Protein AF-A0A4Y6GTH0-F1 (afdb_monomer)

Nearest PDB structures (foldseek):
  7vp2-assembly1_B  TM=9.281E-01  e=5.957E-05  Arabidopsis thaliana
  5zkt-assembly1_A  TM=9.622E-01  e=1.133E-04  Oryza sativa Japonica Group
  7vp2-assembly1_A  TM=9.250E-01  e=9.144E-05  Arabidopsis thaliana
  7vp4-assembly3_J  TM=9.289E-01  e=1.868E-04  Arabidopsis thaliana
  7vp5-assembly1_B  TM=9.330E-01  e=2.486E-04  Arabidopsis thaliana

InterPro domains:
  IPR005333 Transcription factor, TCP [PTHR31072] (3-87)
  IPR017887 Transcription factor TCP subgroup [PF03634] (1-124)
  IPR017887 Transcription factor TCP subgroup [PS51369] (1-52)

Sequence (125 aa):
IFTAQGLRDRRVRLSINVARQFFDLQDLLGFDKASKTLEWLLTKSRRAIKQLGTRNKHLTCSTSTGRSKSLTSSSGCDDDDADSDTNEVENVASREKEVMLMMKKKMKESESESANVYGTKDSRA

Radius of gyration: 29.12 Å; Cα contacts (8 Å, |Δi|>4): 17; chains: 1; bounding box: 100×56×44 Å

Organism: Prunus persica (NCBI:txid3760)

Secondary structure (DSSP, 8-state):
-EETTEE--S-----HHHHHHHHHHHHHHT-SSHHHHHHHHHHHTHHHHHHHHHHHHHTT-------------------------------SHHHHHHHHHHHHHHHHHHHHHGGGSSS------

pLDDT: mean 72.59, std 21.57, range [36.69, 98.06]

Structure (mmCIF, N/CA/C/O backbone):
data_AF-A0A4Y6GTH0-F1
#
_entry.id   AF-A0A4Y6GTH0-F1
#
loop_
_atom_site.group_PDB
_atom_site.id
_atom_site.type_symbol
_atom_site.label_atom_id
_atom_site.label_alt_id
_atom_site.label_comp_id
_atom_site.label_asym_id
_atom_site.label_entity_id
_atom_site.label_seq_id
_atom_site.pdbx_PDB_ins_code
_atom_site.Cartn_x
_atom_site.Cartn_y
_atom_site.Cartn_z
_atom_site.occupancy
_atom_site.B_iso_or_equiv
_atom_site.auth_seq_id
_atom_site.auth_comp_id
_atom_site.auth_asym_id
_atom_site.auth_atom_id
_atom_site.pdbx_PDB_model_num
ATOM 1 N N . ILE A 1 1 ? 6.343 -9.935 12.512 1.00 95.56 1 ILE A N 1
ATOM 2 C CA . ILE A 1 1 ? 6.164 -8.864 13.519 1.00 95.56 1 ILE A CA 1
ATOM 3 C C . ILE A 1 1 ? 5.546 -9.468 14.762 1.00 95.56 1 ILE A C 1
ATOM 5 O O . ILE A 1 1 ? 4.671 -10.314 14.634 1.00 95.56 1 ILE A O 1
ATOM 9 N N . PHE A 1 2 ? 6.028 -9.091 15.942 1.00 96.31 2 PHE A N 1
ATOM 10 C CA . PHE A 1 2 ? 5.384 -9.469 17.196 1.00 96.31 2 PHE A CA 1
ATOM 11 C C . PHE A 1 2 ? 4.280 -8.450 17.486 1.00 96.31 2 PHE A C 1
ATOM 13 O O . PHE A 1 2 ? 4.517 -7.248 17.397 1.00 96.31 2 PHE A O 1
ATOM 20 N N . THR A 1 3 ? 3.067 -8.921 17.750 1.00 97.06 3 THR A N 1
ATOM 21 C CA . THR A 1 3 ? 1.904 -8.084 18.077 1.00 97.06 3 THR A CA 1
ATOM 22 C C . THR A 1 3 ? 1.308 -8.557 19.400 1.00 97.06 3 THR A C 1
ATOM 24 O O . THR A 1 3 ? 1.583 -9.678 19.822 1.00 97.06 3 THR A O 1
ATOM 27 N N . ALA A 1 4 ? 0.439 -7.759 20.029 1.00 96.44 4 ALA A N 1
ATOM 28 C CA . ALA A 1 4 ? -0.301 -8.191 21.224 1.00 96.44 4 ALA A CA 1
ATOM 29 C C . ALA A 1 4 ? -1.142 -9.467 20.990 1.00 96.44 4 ALA A C 1
ATOM 31 O O . ALA A 1 4 ? -1.514 -10.144 21.937 1.00 96.44 4 AL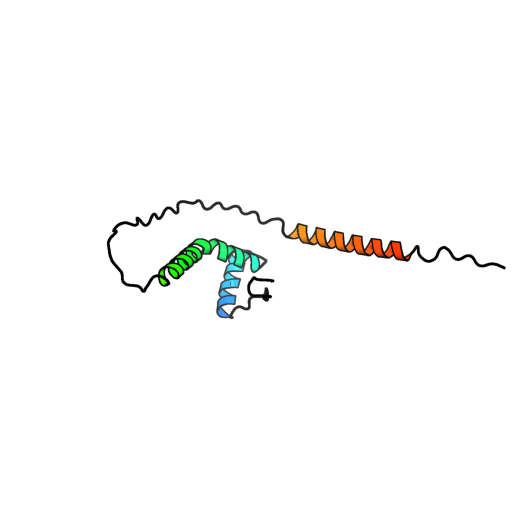A A O 1
ATOM 32 N N . GLN A 1 5 ? -1.413 -9.806 19.723 1.00 95.44 5 GLN A N 1
ATOM 33 C CA . GLN A 1 5 ? -2.128 -11.008 19.287 1.00 95.44 5 GLN A CA 1
ATOM 34 C C . GLN A 1 5 ? -1.174 -12.125 18.802 1.00 95.44 5 GLN A C 1
ATOM 36 O O . GLN A 1 5 ? -1.604 -13.044 18.110 1.00 95.44 5 GLN A O 1
ATOM 41 N N . GLY A 1 6 ? 0.128 -12.034 19.103 1.00 97.00 6 GLY A N 1
ATOM 42 C CA . GLY A 1 6 ? 1.155 -13.009 18.719 1.00 97.00 6 GLY A CA 1
ATOM 43 C C . GLY A 1 6 ? 1.987 -12.626 17.486 1.00 97.00 6 GLY A C 1
ATOM 44 O O . GLY A 1 6 ? 1.955 -11.488 17.001 1.00 97.00 6 GLY A O 1
ATOM 45 N N . LEU A 1 7 ? 2.778 -13.585 16.987 1.00 97.69 7 LEU A N 1
ATOM 46 C CA . LEU A 1 7 ? 3.633 -13.426 15.804 1.00 97.69 7 LEU A CA 1
ATOM 47 C C . LEU A 1 7 ? 2.796 -13.379 14.515 1.00 97.69 7 LEU A C 1
ATOM 49 O O . LEU A 1 7 ? 1.973 -14.252 14.258 1.00 97.69 7 LEU A O 1
ATOM 53 N N . ARG A 1 8 ? 3.037 -12.375 13.671 1.00 97.56 8 ARG A N 1
ATOM 54 C CA . ARG A 1 8 ? 2.405 -12.200 12.352 1.00 97.56 8 ARG A CA 1
ATOM 55 C C . ARG A 1 8 ? 3.453 -12.130 11.242 1.00 97.56 8 ARG A C 1
ATOM 57 O O . ARG A 1 8 ? 4.535 -11.575 11.452 1.00 97.56 8 ARG A O 1
ATOM 64 N N . ASP A 1 9 ? 3.126 -12.620 10.050 1.00 96.44 9 ASP A N 1
ATOM 65 C CA . ASP A 1 9 ? 3.927 -12.371 8.845 1.00 96.44 9 ASP A CA 1
ATOM 66 C C . ASP A 1 9 ? 3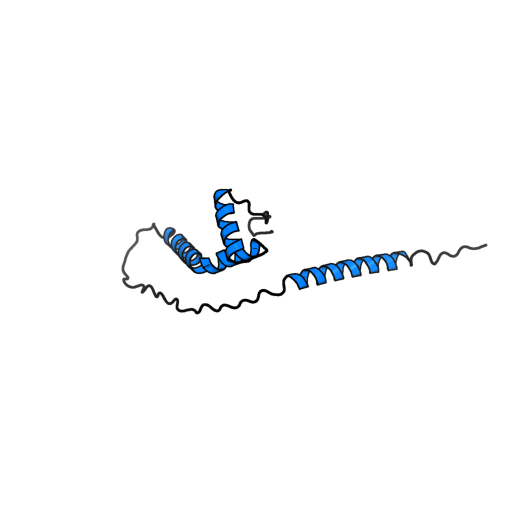.900 -10.870 8.496 1.00 96.44 9 ASP A C 1
ATOM 68 O O . ASP A 1 9 ? 2.928 -10.165 8.765 1.00 96.44 9 ASP A O 1
ATOM 72 N N . ARG A 1 10 ? 4.999 -10.366 7.938 1.00 96.06 10 ARG A N 1
ATOM 73 C CA . ARG A 1 10 ? 5.112 -8.989 7.437 1.00 96.06 10 ARG A CA 1
ATOM 74 C C . ARG A 1 10 ? 4.615 -8.835 6.003 1.00 96.06 10 ARG A C 1
ATOM 76 O O . ARG A 1 10 ? 4.406 -7.710 5.562 1.00 96.06 10 ARG A O 1
ATOM 83 N N . ARG A 1 11 ? 4.508 -9.926 5.250 1.00 95.12 11 ARG A N 1
ATOM 84 C CA . ARG A 1 11 ? 4.152 -9.902 3.833 1.00 95.12 11 ARG A CA 1
ATOM 85 C C . ARG A 1 11 ? 2.644 -9.808 3.676 1.00 95.12 11 ARG A C 1
ATOM 87 O O . ARG A 1 11 ? 1.894 -10.560 4.291 1.00 95.12 11 ARG A O 1
ATOM 94 N N . VAL A 1 12 ? 2.217 -8.919 2.793 1.00 95.56 12 VAL A N 1
ATOM 95 C CA . VAL A 1 12 ? 0.820 -8.804 2.383 1.00 95.56 12 VAL A CA 1
ATOM 96 C C . VAL A 1 12 ? 0.695 -9.400 0.987 1.00 95.56 12 VAL A C 1
ATOM 98 O O . VAL A 1 12 ? 1.441 -9.031 0.083 1.00 95.56 12 VAL A O 1
ATOM 101 N N . ARG A 1 13 ? -0.228 -10.350 0.812 1.00 97.06 13 ARG A N 1
ATOM 102 C CA . ARG A 1 13 ? -0.561 -10.933 -0.493 1.00 97.06 13 ARG A CA 1
ATOM 103 C C . ARG A 1 13 ? -1.814 -10.244 -1.014 1.00 97.06 13 ARG A C 1
ATOM 105 O O . ARG A 1 13 ? -2.870 -10.358 -0.399 1.00 97.06 13 ARG A O 1
ATOM 112 N N . LEU A 1 14 ? -1.683 -9.527 -2.122 1.00 97.00 14 LEU A N 1
ATOM 113 C CA . LEU A 1 14 ? -2.798 -8.837 -2.766 1.00 97.00 14 LEU A CA 1
ATOM 114 C C . LEU A 1 14 ? -3.473 -9.756 -3.789 1.00 97.00 14 LEU A C 1
ATOM 116 O O . LEU A 1 14 ? -2.827 -10.621 -4.384 1.00 97.00 14 LEU A O 1
ATOM 120 N N . SER A 1 15 ? -4.776 -9.564 -4.002 1.00 98.06 15 SER A N 1
ATOM 121 C CA . SER A 1 15 ? -5.461 -10.159 -5.151 1.00 98.06 15 SER A CA 1
ATOM 122 C C . SER A 1 15 ? -4.981 -9.492 -6.440 1.00 98.06 15 SER A C 1
ATOM 124 O O . SER A 1 15 ? -4.516 -8.354 -6.417 1.00 98.06 15 SER A O 1
ATOM 126 N N . ILE A 1 16 ? -5.120 -10.176 -7.576 1.00 97.56 16 ILE A N 1
ATOM 127 C CA . ILE A 1 16 ? -4.643 -9.665 -8.869 1.00 97.56 16 ILE A CA 1
ATOM 128 C C . ILE A 1 16 ? -5.224 -8.283 -9.216 1.00 97.56 16 ILE A C 1
ATOM 130 O O . ILE A 1 16 ? -4.498 -7.398 -9.662 1.00 97.56 16 ILE A O 1
ATOM 134 N N . ASN A 1 17 ? -6.512 -8.068 -8.938 1.00 97.81 17 ASN A N 1
ATOM 135 C CA . ASN A 1 17 ? -7.190 -6.804 -9.232 1.00 97.81 17 ASN A CA 1
ATOM 136 C C . ASN A 1 17 ? -6.655 -5.657 -8.366 1.00 97.81 17 ASN A C 1
ATOM 138 O O . ASN A 1 17 ? -6.414 -4.564 -8.870 1.00 97.81 17 ASN A O 1
ATOM 142 N N . VAL A 1 18 ? -6.437 -5.918 -7.073 1.00 97.50 18 VAL A N 1
ATOM 143 C CA . VAL A 1 18 ? -5.909 -4.916 -6.138 1.00 97.50 18 VAL A CA 1
ATOM 144 C C . VAL A 1 18 ? -4.436 -4.642 -6.421 1.00 97.50 18 VAL A C 1
ATOM 146 O O . VAL A 1 18 ? -4.015 -3.493 -6.366 1.00 97.50 18 VAL A O 1
ATOM 149 N N . ALA A 1 19 ? -3.660 -5.673 -6.764 1.00 97.56 19 ALA A N 1
ATOM 150 C CA . ALA A 1 19 ? -2.253 -5.530 -7.115 1.00 97.56 19 ALA A CA 1
ATOM 151 C C . ALA A 1 19 ? -2.067 -4.568 -8.294 1.00 97.56 19 ALA A C 1
ATOM 153 O O . ALA A 1 19 ? -1.200 -3.707 -8.219 1.00 97.56 19 ALA A O 1
ATOM 154 N N . ARG A 1 20 ? -2.912 -4.658 -9.333 1.00 97.69 20 ARG A N 1
ATOM 155 C CA . ARG A 1 20 ? -2.868 -3.735 -10.478 1.00 97.69 20 ARG A CA 1
ATOM 156 C C . ARG A 1 20 ? -3.006 -2.278 -10.031 1.00 97.69 20 ARG A C 1
ATOM 158 O O . ARG A 1 20 ? -2.084 -1.500 -10.212 1.00 97.69 20 ARG A O 1
ATOM 165 N N . GLN A 1 21 ? -4.102 -1.952 -9.345 1.00 97.50 21 GLN A N 1
ATOM 166 C CA . GLN A 1 21 ? -4.355 -0.588 -8.864 1.00 97.50 21 GLN A CA 1
ATOM 167 C C . GLN A 1 21 ? -3.276 -0.095 -7.889 1.00 97.50 21 GLN A C 1
ATOM 169 O O . GLN A 1 21 ? -2.940 1.086 -7.872 1.00 97.50 21 GLN A O 1
ATOM 174 N N . PHE A 1 22 ? -2.742 -0.996 -7.063 1.00 97.88 22 PHE A N 1
ATOM 175 C CA . PHE A 1 22 ? -1.694 -0.672 -6.105 1.00 97.88 22 PHE A CA 1
ATOM 176 C C . PHE A 1 22 ? -0.366 -0.326 -6.789 1.00 97.88 22 PHE A C 1
ATOM 178 O O . PHE A 1 22 ? 0.261 0.662 -6.409 1.00 97.88 22 PHE A O 1
ATOM 185 N N . PHE A 1 23 ? 0.063 -1.114 -7.778 1.00 97.38 23 PHE A N 1
ATOM 186 C CA . PHE A 1 23 ? 1.314 -0.855 -8.494 1.00 97.38 23 PHE A CA 1
ATOM 187 C C . PHE A 1 23 ? 1.196 0.347 -9.435 1.00 97.38 23 PHE A C 1
ATOM 189 O O . PHE A 1 23 ? 2.113 1.159 -9.455 1.00 97.38 23 PHE A O 1
ATOM 196 N N . ASP A 1 24 ? 0.043 0.556 -10.078 1.00 97.81 24 ASP A N 1
ATOM 197 C CA . ASP A 1 24 ? -0.208 1.772 -10.867 1.00 97.81 24 ASP A CA 1
ATOM 198 C C . ASP A 1 24 ? -0.067 3.036 -9.994 1.00 97.81 24 ASP A C 1
ATOM 200 O O . ASP A 1 24 ? 0.532 4.035 -10.395 1.00 97.81 24 ASP A O 1
ATOM 204 N N . LEU A 1 25 ? -0.579 2.989 -8.756 1.00 97.31 25 LEU A N 1
ATOM 205 C CA . LEU A 1 25 ? -0.403 4.069 -7.785 1.00 97.31 25 LEU A CA 1
ATOM 206 C C . LEU A 1 25 ? 1.059 4.216 -7.338 1.00 97.31 25 LEU A C 1
ATOM 208 O O . LEU A 1 25 ? 1.527 5.337 -7.152 1.00 97.31 25 LEU A O 1
ATOM 212 N N . GLN A 1 26 ? 1.775 3.109 -7.131 1.00 97.62 26 GLN A N 1
ATOM 213 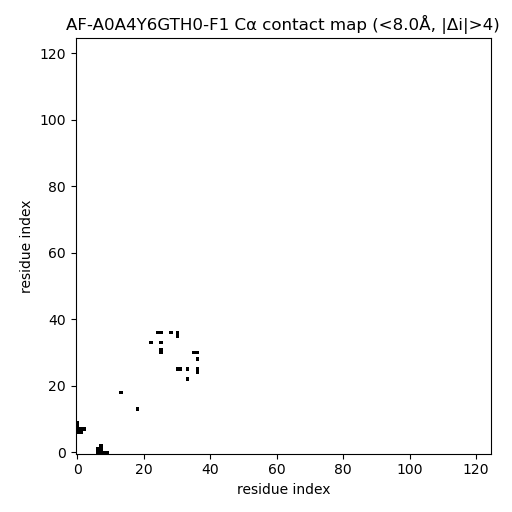C CA . GLN A 1 26 ? 3.191 3.140 -6.764 1.00 97.62 26 GLN A CA 1
ATOM 214 C C . GLN A 1 26 ? 4.030 3.838 -7.844 1.00 97.62 26 GLN A C 1
ATOM 216 O O . GLN A 1 26 ? 4.859 4.685 -7.501 1.00 97.62 26 GLN A O 1
ATOM 221 N N . ASP A 1 27 ? 3.772 3.527 -9.114 1.00 97.69 27 ASP A N 1
ATOM 222 C CA . ASP A 1 27 ? 4.441 4.141 -10.262 1.00 97.69 27 ASP A CA 1
ATOM 223 C C . ASP A 1 27 ? 4.094 5.630 -10.371 1.00 97.69 27 ASP A C 1
ATOM 225 O O . ASP A 1 27 ? 4.980 6.461 -10.567 1.00 97.69 27 ASP A O 1
ATOM 229 N N . LEU A 1 28 ? 2.824 5.989 -10.150 1.00 97.75 28 LEU A N 1
ATOM 230 C CA . LEU A 1 28 ? 2.371 7.383 -10.152 1.00 97.75 28 LEU A CA 1
ATOM 231 C C . LEU A 1 28 ? 3.042 8.226 -9.056 1.00 97.75 28 LEU A C 1
ATOM 233 O O . LEU A 1 28 ? 3.350 9.396 -9.276 1.00 97.75 28 LEU A O 1
ATOM 237 N N . LEU A 1 29 ? 3.266 7.645 -7.876 1.00 96.69 29 LEU A N 1
ATOM 238 C CA . LEU A 1 29 ? 3.971 8.304 -6.773 1.00 96.69 29 LEU A CA 1
ATOM 239 C C . LEU A 1 29 ? 5.499 8.274 -6.943 1.00 96.69 29 LEU A C 1
ATOM 241 O O . LEU A 1 29 ? 6.207 8.943 -6.191 1.00 96.69 29 LEU A O 1
ATOM 245 N N . GLY A 1 30 ? 6.018 7.495 -7.898 1.00 96.94 30 GLY A N 1
ATOM 246 C CA . GLY A 1 30 ? 7.453 7.335 -8.134 1.00 96.94 30 GLY A CA 1
ATOM 247 C C . GLY A 1 30 ? 8.184 6.614 -6.997 1.00 96.94 30 GLY A C 1
ATOM 248 O O . GLY A 1 30 ? 9.369 6.859 -6.760 1.00 96.94 30 GLY A O 1
ATOM 249 N N . PHE A 1 31 ? 7.496 5.753 -6.242 1.00 97.25 31 PHE A N 1
ATOM 250 C CA . PHE A 1 31 ? 8.105 5.049 -5.116 1.00 97.25 31 PHE A CA 1
ATOM 251 C C . PHE A 1 31 ? 8.748 3.727 -5.537 1.00 97.25 31 PHE A C 1
ATOM 253 O O . PHE A 1 31 ? 8.101 2.831 -6.061 1.00 97.25 31 PHE A O 1
ATOM 260 N N . ASP A 1 32 ? 10.015 3.548 -5.166 1.00 95.50 32 ASP A N 1
ATOM 261 C CA . ASP A 1 32 ? 10.757 2.300 -5.401 1.00 95.50 32 ASP A CA 1
ATOM 262 C C . ASP A 1 32 ? 10.287 1.140 -4.494 1.00 95.50 32 ASP A C 1
ATOM 264 O O . ASP A 1 32 ? 10.363 -0.037 -4.840 1.00 95.50 32 ASP A O 1
ATOM 268 N N . LYS A 1 33 ? 9.741 1.460 -3.312 1.00 96.12 33 LYS A N 1
ATOM 269 C CA . LYS A 1 33 ? 9.303 0.465 -2.323 1.00 96.12 33 LYS A CA 1
ATOM 270 C C . LYS A 1 33 ? 7.805 0.556 -2.064 1.00 96.12 33 LYS A C 1
ATOM 272 O O . LYS A 1 33 ? 7.330 1.566 -1.550 1.00 96.12 33 LYS A O 1
ATOM 277 N N . ALA A 1 34 ? 7.105 -0.565 -2.238 1.00 94.31 34 ALA A N 1
ATOM 278 C CA . ALA A 1 34 ? 5.680 -0.717 -1.923 1.00 94.31 34 ALA A CA 1
ATOM 279 C C . ALA A 1 34 ? 5.312 -0.308 -0.480 1.00 94.31 34 ALA A C 1
ATOM 281 O O . ALA A 1 34 ? 4.207 0.166 -0.223 1.00 94.31 34 ALA A O 1
ATOM 282 N N . SER A 1 35 ? 6.236 -0.452 0.479 1.00 95.88 35 SER A N 1
ATOM 283 C CA . SER A 1 35 ? 6.007 -0.016 1.862 1.00 95.88 35 SER A CA 1
ATOM 284 C C . SER A 1 35 ? 5.775 1.493 1.976 1.00 95.88 35 SER A C 1
ATOM 286 O O . SER A 1 35 ? 4.954 1.899 2.792 1.00 95.88 35 SER A O 1
ATOM 288 N N . LYS A 1 36 ? 6.437 2.309 1.139 1.00 96.69 36 LYS A N 1
ATOM 289 C CA . LYS A 1 36 ? 6.235 3.768 1.103 1.00 96.69 36 LYS A CA 1
ATOM 290 C C . LYS A 1 36 ? 4.856 4.123 0.553 1.00 96.69 36 LYS A C 1
ATOM 292 O O . LYS A 1 36 ? 4.176 4.976 1.109 1.00 96.69 36 LYS A O 1
ATOM 297 N N . THR A 1 37 ? 4.398 3.413 -0.479 1.00 97.25 37 THR A N 1
ATOM 298 C CA . THR A 1 37 ? 3.033 3.570 -1.008 1.00 97.25 37 THR A CA 1
ATOM 299 C C . THR A 1 37 ? 1.990 3.243 0.055 1.00 97.25 37 THR A C 1
ATOM 301 O O . THR A 1 37 ? 1.000 3.956 0.206 1.00 97.25 37 THR A O 1
ATOM 304 N N . LEU A 1 38 ? 2.221 2.186 0.837 1.00 96.50 38 LEU A N 1
ATOM 305 C CA . LEU A 1 38 ? 1.319 1.789 1.915 1.00 96.50 38 LEU A CA 1
ATOM 306 C C . LEU A 1 38 ? 1.308 2.813 3.063 1.00 96.50 38 LEU A C 1
ATOM 308 O O . LEU A 1 38 ? 0.241 3.139 3.579 1.00 96.50 38 LEU A O 1
ATOM 312 N N . GLU A 1 39 ? 2.464 3.365 3.425 1.00 96.00 39 GLU A N 1
ATOM 313 C CA . GLU A 1 39 ? 2.575 4.461 4.395 1.00 96.00 39 GLU A CA 1
ATOM 314 C C . GLU A 1 39 ? 1.846 5.727 3.924 1.00 96.00 39 GLU A C 1
ATOM 316 O O . GLU A 1 39 ? 1.071 6.317 4.684 1.00 96.00 39 GLU A O 1
ATOM 321 N N . TRP A 1 40 ? 2.011 6.095 2.652 1.00 97.06 40 TRP A N 1
ATOM 322 C CA . TRP A 1 40 ? 1.288 7.204 2.031 1.00 97.06 40 TRP A CA 1
ATOM 323 C C . TRP A 1 40 ? -0.231 6.983 2.060 1.00 97.06 40 TRP A C 1
ATOM 325 O O . TRP A 1 40 ? -0.977 7.873 2.472 1.00 97.06 40 TRP A O 1
ATOM 335 N N . LEU A 1 41 ? -0.700 5.777 1.717 1.00 96.88 41 LEU A N 1
ATOM 336 C CA . LEU A 1 41 ? -2.120 5.416 1.775 1.00 96.88 41 LEU A CA 1
ATOM 337 C C . LEU A 1 41 ? -2.689 5.545 3.195 1.00 96.88 41 LEU A C 1
ATOM 339 O O . LEU A 1 41 ? -3.772 6.109 3.378 1.00 96.88 41 LEU A O 1
ATOM 343 N N . LEU A 1 42 ? -1.973 5.053 4.210 1.00 95.44 42 LEU A N 1
ATOM 344 C CA . LEU A 1 42 ? -2.396 5.163 5.612 1.00 95.44 42 LEU A CA 1
ATOM 345 C C . LEU A 1 42 ? -2.422 6.619 6.084 1.00 95.44 42 LEU A C 1
ATOM 347 O O . LEU A 1 42 ? -3.354 7.022 6.779 1.00 95.44 42 LEU A O 1
ATOM 351 N N . THR A 1 43 ? -1.449 7.418 5.653 1.00 95.31 43 THR A N 1
ATOM 352 C CA . THR A 1 43 ? -1.369 8.855 5.931 1.00 95.31 43 THR A CA 1
ATOM 353 C C . THR A 1 43 ? -2.529 9.620 5.298 1.00 95.31 43 THR A C 1
ATOM 355 O O . THR A 1 43 ? -3.215 10.381 5.986 1.00 95.31 43 THR A O 1
ATOM 358 N N . LYS A 1 44 ? -2.827 9.369 4.020 1.00 94.19 44 LYS A N 1
ATOM 359 C CA . LYS A 1 44 ? -3.907 10.060 3.305 1.00 94.19 44 LYS A CA 1
ATOM 360 C C . LYS A 1 44 ? -5.299 9.641 3.788 1.00 94.19 44 LYS A C 1
ATOM 362 O O . LYS A 1 44 ? -6.226 10.448 3.780 1.00 94.19 44 LYS A O 1
ATOM 367 N N . SER A 1 45 ? -5.449 8.403 4.264 1.00 95.12 45 SER A N 1
ATOM 368 C CA . SER A 1 45 ? -6.727 7.858 4.750 1.00 95.12 45 SER A CA 1
ATOM 369 C C . SER A 1 45 ? -6.991 8.063 6.250 1.00 95.12 45 SER A C 1
ATOM 371 O O . SER A 1 45 ? -8.058 7.667 6.728 1.00 95.12 45 SER A O 1
ATOM 373 N N . ARG A 1 46 ? -6.097 8.737 6.998 1.00 93.00 46 ARG A N 1
ATOM 374 C CA . ARG A 1 46 ? -6.232 8.958 8.457 1.00 93.00 46 ARG A CA 1
ATOM 375 C C . ARG A 1 46 ? -7.616 9.458 8.875 1.00 93.00 46 ARG A C 1
ATOM 377 O O . ARG A 1 46 ? -8.184 8.934 9.831 1.00 93.00 46 ARG A O 1
ATOM 384 N N . ARG A 1 47 ? -8.180 10.438 8.160 1.00 89.94 47 ARG A N 1
ATOM 385 C CA . ARG A 1 47 ? -9.509 10.995 8.475 1.00 89.94 47 ARG A CA 1
ATOM 386 C C . ARG A 1 47 ? -10.620 9.95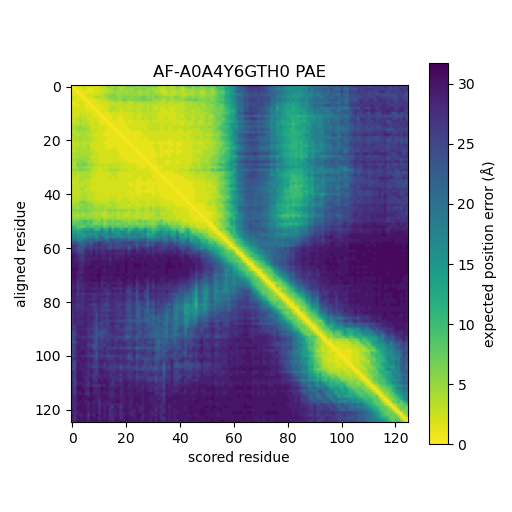3 8.323 1.00 89.94 47 ARG A C 1
ATOM 388 O O . ARG A 1 47 ? -11.435 9.797 9.227 1.00 89.94 47 ARG A O 1
ATOM 395 N N . ALA A 1 48 ? -10.614 9.200 7.222 1.00 91.69 48 ALA A N 1
ATOM 396 C CA . ALA A 1 48 ? -11.596 8.146 6.970 1.00 91.69 48 ALA A CA 1
ATOM 397 C C . ALA A 1 48 ? -11.508 7.024 8.021 1.00 91.69 48 ALA A C 1
ATOM 399 O O . ALA A 1 48 ? -12.533 6.548 8.510 1.00 91.69 48 ALA A O 1
ATOM 400 N N . ILE A 1 49 ? -10.289 6.653 8.431 1.00 92.12 49 ILE A N 1
ATOM 401 C CA . ILE A 1 49 ? -10.060 5.660 9.491 1.00 92.12 49 ILE A CA 1
ATOM 402 C C . ILE A 1 49 ? -10.588 6.169 10.842 1.00 92.12 49 ILE A C 1
ATOM 404 O O . ILE 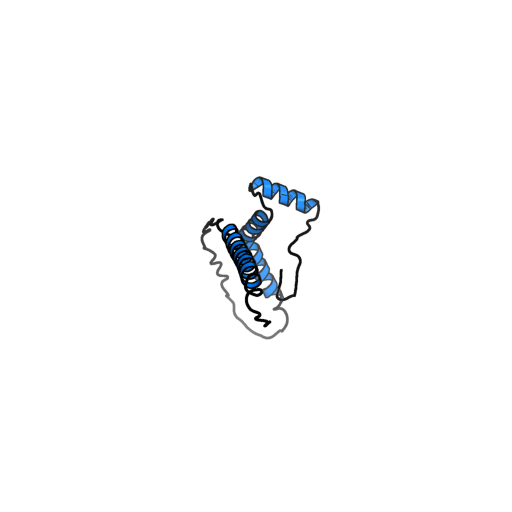A 1 49 ? -11.291 5.432 11.537 1.00 92.12 49 ILE A O 1
ATOM 408 N N . LYS A 1 50 ? -10.302 7.429 11.212 1.00 91.00 50 LYS A N 1
ATOM 409 C CA . LYS A 1 50 ? -10.808 8.041 12.456 1.00 91.00 50 LYS A CA 1
ATOM 410 C C . LYS A 1 50 ? -12.341 8.043 12.499 1.00 91.00 50 LYS A C 1
ATOM 412 O O . LYS A 1 50 ? -12.915 7.587 13.488 1.00 91.00 50 LYS A O 1
ATOM 417 N N . GLN A 1 51 ? -12.993 8.477 11.418 1.00 89.06 51 GLN A N 1
ATOM 418 C CA . GLN A 1 51 ? -14.459 8.497 11.303 1.00 89.06 51 GLN A CA 1
ATOM 419 C C . GLN A 1 51 ? -15.081 7.092 11.375 1.00 89.06 51 GLN A C 1
ATOM 421 O O . GLN A 1 51 ? -16.137 6.893 11.976 1.00 89.06 51 GLN A O 1
ATOM 426 N N . LEU A 1 52 ? -14.427 6.081 10.799 1.00 87.94 52 LEU A N 1
ATOM 427 C CA . LEU A 1 52 ? -14.873 4.694 10.933 1.00 87.94 52 LEU A CA 1
ATOM 428 C C . LEU A 1 52 ? -14.778 4.206 12.388 1.00 87.94 52 LEU A C 1
ATOM 430 O O . LEU A 1 52 ? -15.695 3.552 12.890 1.00 87.94 52 LEU A O 1
ATOM 434 N N . GLY A 1 53 ? -13.682 4.540 13.072 1.00 84.12 53 GLY A N 1
ATOM 435 C CA . GLY A 1 53 ? -13.461 4.178 14.470 1.00 84.12 53 GLY A CA 1
ATOM 436 C C . GLY A 1 53 ? -14.490 4.792 15.423 1.00 84.12 53 GLY A C 1
ATOM 437 O O . GLY A 1 53 ? -14.916 4.122 16.362 1.00 84.12 53 GLY A O 1
ATOM 438 N N . THR A 1 54 ? -14.927 6.030 15.187 1.00 77.12 54 THR A N 1
ATOM 439 C CA . THR A 1 54 ? -15.988 6.668 15.988 1.00 77.12 54 THR A CA 1
ATOM 440 C C . THR A 1 54 ? -17.360 6.060 15.702 1.00 77.12 54 THR A C 1
ATOM 442 O O . THR A 1 54 ? -18.096 5.761 16.643 1.00 77.12 54 THR A O 1
ATOM 445 N N . ARG A 1 55 ? -17.678 5.762 14.434 1.00 70.75 55 ARG A N 1
ATOM 446 C CA . ARG A 1 55 ? -18.931 5.083 14.057 1.00 70.75 55 ARG A CA 1
ATOM 447 C C . ARG A 1 55 ? -19.077 3.703 14.706 1.00 70.75 55 ARG A C 1
ATOM 449 O O . ARG A 1 55 ? -20.153 3.376 15.198 1.00 70.75 55 ARG A O 1
ATOM 456 N N . ASN A 1 56 ? -18.000 2.919 14.771 1.00 66.81 56 ASN A N 1
ATOM 457 C CA . ASN A 1 56 ? -18.020 1.607 15.428 1.00 66.81 56 ASN A CA 1
ATOM 458 C C . ASN A 1 56 ? -18.217 1.690 16.952 1.00 66.81 56 ASN A C 1
ATOM 460 O O . ASN A 1 56 ? -18.773 0.763 17.533 1.00 66.81 56 ASN A O 1
ATOM 464 N N . LYS A 1 57 ? -17.827 2.798 17.598 1.00 61.00 57 LYS A N 1
ATOM 465 C CA . LYS A 1 57 ? -18.066 3.029 19.036 1.00 61.00 57 LYS A CA 1
ATOM 466 C C . LYS A 1 57 ? -19.512 3.438 19.340 1.00 61.00 57 LYS A C 1
ATOM 468 O O . LYS A 1 57 ? -20.025 3.112 20.403 1.00 61.00 57 LYS A O 1
ATOM 473 N N . HIS A 1 58 ? -20.183 4.122 18.412 1.00 55.25 58 HIS A N 1
ATOM 474 C CA . HIS A 1 58 ? -21.593 4.506 18.563 1.00 55.25 58 HIS A CA 1
ATOM 475 C C . HIS A 1 58 ? -22.560 3.321 18.364 1.00 55.25 58 HIS A C 1
ATOM 477 O O . HIS A 1 58 ? -23.674 3.327 18.871 1.00 55.25 58 HIS A O 1
ATOM 483 N N . LEU A 1 59 ? -22.140 2.258 17.672 1.00 55.44 59 LEU A N 1
ATOM 484 C CA . LEU A 1 59 ? -22.957 1.050 17.484 1.00 55.44 59 LEU A CA 1
ATOM 485 C C . LEU A 1 59 ? -23.096 0.196 18.760 1.00 55.44 59 LEU A C 1
ATOM 487 O O . LEU A 1 59 ? -23.997 -0.633 18.837 1.00 55.44 59 LEU A O 1
ATOM 491 N N . THR A 1 60 ? -22.247 0.397 19.774 1.00 52.84 60 THR A N 1
ATOM 492 C CA . THR A 1 60 ? -22.302 -0.358 21.040 1.00 52.84 60 THR A CA 1
ATOM 493 C C . THR A 1 60 ? -23.175 0.290 22.122 1.00 52.84 60 THR A C 1
ATOM 495 O O . THR A 1 60 ? -23.298 -0.269 23.207 1.00 52.84 60 THR A O 1
ATOM 498 N N . CYS A 1 61 ? -23.819 1.432 21.853 1.00 43.16 61 CYS A N 1
ATOM 499 C CA . CYS A 1 61 ? -24.794 2.047 22.761 1.00 43.16 61 CYS A CA 1
ATOM 500 C C . CYS A 1 61 ? -26.221 1.937 22.204 1.00 43.16 61 CYS A C 1
ATOM 502 O O . CYS A 1 61 ? -26.871 2.916 21.856 1.00 43.16 61 CYS A O 1
ATOM 504 N N . SER A 1 62 ? -26.746 0.721 22.107 1.00 51.50 62 SER A N 1
ATOM 505 C CA . SER A 1 62 ? -28.172 0.510 21.844 1.00 51.50 62 SER A CA 1
ATOM 506 C C . SER A 1 62 ? -28.644 -0.753 22.543 1.00 51.50 62 SER A C 1
ATOM 508 O O . SER A 1 62 ? -28.762 -1.784 21.906 1.00 51.50 62 SER A O 1
ATOM 510 N N . THR A 1 63 ? -28.855 -0.658 23.861 1.00 47.44 63 THR A N 1
ATOM 511 C CA . THR A 1 63 ? -30.021 -1.205 24.587 1.00 47.44 63 THR A CA 1
ATOM 512 C C . THR A 1 63 ? -29.810 -1.083 26.098 1.00 47.44 63 THR A C 1
ATOM 514 O O . THR A 1 63 ? -29.171 -1.929 26.712 1.00 47.44 63 THR A O 1
ATOM 517 N N . SER A 1 64 ? -30.409 -0.056 26.702 1.00 44.38 64 SER A N 1
ATOM 518 C CA . SER A 1 64 ? -31.250 -0.212 27.896 1.00 44.38 64 SER A CA 1
ATOM 519 C C . SER A 1 64 ? -32.039 1.081 28.106 1.00 44.38 64 SER A C 1
ATOM 521 O O . SER A 1 64 ? -31.510 2.111 28.517 1.00 44.38 64 SER A O 1
ATOM 523 N N . THR A 1 65 ? -33.316 1.004 27.752 1.00 50.06 65 THR A N 1
ATOM 524 C CA . THR A 1 65 ? -34.418 1.901 28.106 1.00 50.06 65 THR A CA 1
ATOM 525 C C . THR A 1 65 ? -34.314 2.439 29.532 1.00 50.06 65 THR A C 1
ATOM 527 O O . THR A 1 65 ? -34.299 1.662 30.483 1.00 50.06 65 THR A O 1
ATOM 530 N N . GLY A 1 66 ? -34.327 3.767 29.689 1.00 47.31 66 GLY A N 1
ATOM 531 C CA . GLY A 1 66 ? -34.385 4.377 31.015 1.00 47.31 66 GLY A CA 1
ATOM 532 C C . GLY A 1 66 ? -34.192 5.891 31.066 1.00 47.31 66 GLY A C 1
ATOM 533 O O . GLY A 1 66 ? -33.213 6.344 31.632 1.00 47.31 66 GLY A O 1
ATOM 534 N N . ARG A 1 67 ? -35.196 6.645 30.592 1.00 47.56 67 ARG A N 1
ATOM 535 C CA . ARG A 1 67 ? -35.576 7.996 31.066 1.00 47.56 67 ARG A CA 1
ATOM 536 C C . ARG A 1 67 ? -34.619 9.179 30.776 1.00 47.56 67 ARG A C 1
ATOM 538 O O . ARG A 1 67 ? -3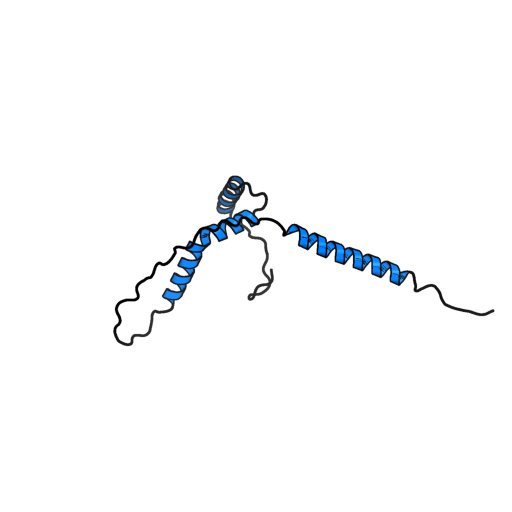3.533 9.287 31.320 1.00 47.56 67 ARG A O 1
ATOM 545 N N . SER A 1 68 ? -35.215 10.176 30.107 1.00 42.66 68 SER A N 1
ATOM 546 C CA . SER A 1 68 ? -35.083 11.623 30.364 1.00 42.66 68 SER A CA 1
ATOM 547 C C . SER A 1 68 ? -33.909 12.416 29.752 1.00 42.66 68 SER A C 1
ATOM 549 O O . SER A 1 68 ? -32.812 12.437 30.287 1.00 42.66 68 SER A O 1
ATOM 551 N N . LYS A 1 69 ? -34.270 13.243 28.749 1.00 51.62 69 LYS A N 1
ATOM 552 C CA . LYS A 1 69 ? -33.868 14.653 28.506 1.00 51.62 69 LYS A CA 1
ATOM 553 C C . LYS A 1 69 ? -32.382 15.049 28.641 1.00 51.62 69 LYS A C 1
ATOM 555 O O . LYS A 1 69 ? -31.954 15.455 29.714 1.00 51.62 69 LYS A O 1
ATOM 560 N N . SER A 1 70 ? -31.723 15.234 27.496 1.00 36.69 70 SER A N 1
ATOM 561 C CA . SER A 1 70 ? -31.134 16.535 27.139 1.00 36.69 70 SER A CA 1
ATOM 562 C C . SER A 1 70 ? -30.929 16.643 25.625 1.00 36.69 70 SER A C 1
ATOM 564 O O . SER A 1 70 ? -30.369 15.772 24.967 1.00 36.69 70 SER A O 1
ATOM 566 N N . LEU A 1 71 ? -31.462 17.728 25.074 1.00 49.16 71 LEU A N 1
ATOM 567 C CA . LEU A 1 71 ? -31.137 18.245 23.753 1.00 49.16 71 LEU A CA 1
A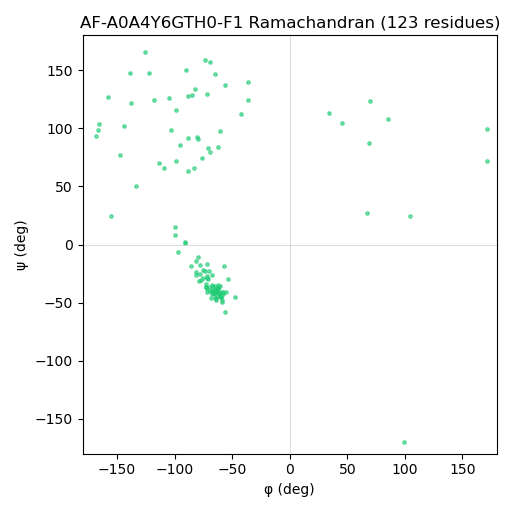TOM 568 C C . LEU A 1 71 ? -29.744 18.891 23.844 1.00 49.16 71 LEU A C 1
ATOM 570 O O . LEU A 1 71 ? -29.331 19.299 24.926 1.00 49.16 71 LEU A O 1
ATOM 574 N N . THR A 1 72 ? -29.076 19.023 22.698 1.00 48.22 72 THR A N 1
ATOM 575 C CA . THR A 1 72 ? -27.761 19.656 22.491 1.00 48.22 72 THR A CA 1
ATOM 576 C C . THR A 1 72 ? -26.562 18.907 23.098 1.00 48.22 72 THR A C 1
ATOM 578 O O . THR A 1 72 ? -26.061 19.216 24.175 1.00 48.22 72 THR A O 1
ATOM 581 N N . SER A 1 73 ? -26.013 17.975 22.318 1.00 40.16 73 SER A N 1
ATOM 582 C CA . SER A 1 73 ? -24.560 17.935 22.128 1.00 40.16 73 SER A CA 1
ATOM 583 C C . SER A 1 73 ? -24.299 18.525 20.748 1.00 40.16 73 SER A C 1
ATOM 585 O O . SER A 1 73 ? -24.513 17.880 19.726 1.00 40.16 73 SER A O 1
ATOM 587 N N . SER A 1 74 ? -23.939 19.809 20.740 1.00 46.78 74 SER A N 1
ATOM 588 C CA . SER A 1 74 ? -23.251 20.450 19.625 1.00 46.78 74 SER A CA 1
ATOM 589 C C . SER A 1 74 ? -22.181 19.486 19.111 1.00 46.78 74 SER A C 1
ATOM 591 O O . SER A 1 74 ? -21.235 19.165 19.832 1.00 46.78 74 SER A O 1
ATOM 593 N N . SER A 1 75 ? -22.365 18.967 17.897 1.00 47.41 75 SER A N 1
ATOM 594 C CA . SER A 1 75 ? -21.294 18.303 17.172 1.00 47.41 75 SER A CA 1
ATOM 595 C C . SER A 1 75 ? -20.313 19.395 16.758 1.00 47.41 75 SER A C 1
ATOM 597 O O . SER A 1 75 ? -20.415 19.937 15.658 1.00 47.41 75 SER A O 1
ATOM 599 N N . GLY A 1 76 ? -19.420 19.766 17.674 1.00 39.38 76 GLY A N 1
ATOM 600 C CA . GLY A 1 76 ? -18.249 20.569 17.359 1.00 39.38 76 GLY A CA 1
ATOM 601 C C . GLY A 1 76 ? -17.411 19.785 16.361 1.00 39.38 76 GLY A C 1
ATOM 602 O O . GLY A 1 76 ? -16.707 18.848 16.728 1.00 39.38 76 GLY A O 1
ATOM 603 N N . CYS A 1 77 ? -17.569 20.102 15.081 1.00 41.12 77 CYS A N 1
ATOM 604 C CA . CYS A 1 77 ? -16.608 19.755 14.050 1.00 41.12 77 CYS A CA 1
ATOM 605 C C . CYS A 1 77 ? -15.512 20.821 14.073 1.00 41.12 77 CYS A C 1
ATOM 607 O O . CYS A 1 77 ? -15.389 21.616 13.147 1.00 41.12 77 CYS A O 1
ATOM 609 N N . ASP A 1 78 ? -14.760 20.864 15.168 1.00 44.16 78 ASP A N 1
ATOM 610 C CA . ASP A 1 78 ? -13.475 21.546 15.189 1.00 44.16 78 ASP A CA 1
ATOM 611 C C . ASP A 1 78 ? -12.467 20.573 14.557 1.00 44.16 78 ASP A C 1
ATOM 613 O O . ASP A 1 78 ? -11.947 19.677 15.217 1.00 44.16 78 ASP A O 1
ATOM 617 N N . ASP A 1 79 ? -12.271 20.686 13.244 1.00 47.66 79 ASP A N 1
ATOM 618 C CA . ASP A 1 79 ? -11.208 19.998 12.498 1.00 47.66 79 ASP A CA 1
ATOM 619 C C . ASP A 1 79 ? -10.515 21.018 11.568 1.00 47.66 79 ASP A C 1
ATOM 621 O O . ASP A 1 79 ? -10.349 20.792 10.368 1.00 47.66 79 ASP A O 1
ATOM 625 N N . ASP A 1 80 ? -10.121 22.165 12.125 1.00 51.66 80 ASP A N 1
ATOM 626 C CA . ASP A 1 80 ? -9.042 22.985 11.574 1.00 51.66 80 ASP A CA 1
ATOM 627 C C . ASP A 1 80 ? -7.729 22.492 12.189 1.00 51.66 80 ASP A C 1
ATOM 629 O O . ASP A 1 80 ? -7.319 22.943 13.254 1.00 51.66 80 ASP A O 1
ATOM 633 N N . ASP A 1 81 ? -7.062 21.547 11.526 1.00 49.06 81 ASP A N 1
ATOM 634 C CA . ASP A 1 81 ? -5.651 21.283 11.799 1.00 49.06 81 ASP A CA 1
ATOM 635 C C . ASP A 1 81 ? -4.898 21.060 10.492 1.00 49.06 81 ASP A C 1
ATOM 637 O O . ASP A 1 81 ? -5.235 20.213 9.656 1.00 49.06 81 ASP A O 1
ATOM 641 N N . ALA A 1 82 ? -3.894 21.911 10.330 1.00 50.53 82 ALA A N 1
ATOM 642 C CA . ALA A 1 82 ? -3.086 22.095 9.150 1.00 50.53 82 ALA A CA 1
ATOM 643 C C . ALA A 1 82 ? -2.424 20.790 8.689 1.00 50.53 82 ALA A C 1
ATOM 645 O O . ALA A 1 82 ? -1.856 20.026 9.472 1.00 50.53 82 ALA A O 1
ATOM 646 N N . ASP A 1 83 ? -2.450 20.584 7.375 1.00 47.38 83 ASP A N 1
ATOM 647 C CA . ASP A 1 83 ? -1.592 19.649 6.657 1.00 47.38 83 ASP A CA 1
ATOM 648 C C . ASP A 1 83 ? -0.133 20.106 6.834 1.00 47.38 83 ASP A C 1
ATOM 650 O O . ASP A 1 83 ? 0.404 20.874 6.040 1.00 47.38 83 ASP A O 1
ATOM 654 N N . SER A 1 84 ? 0.493 19.719 7.948 1.00 51.81 84 SER A N 1
ATOM 655 C CA . SER A 1 84 ? 1.934 19.861 8.121 1.00 51.81 84 SER A CA 1
ATOM 656 C C . SER A 1 84 ? 2.593 18.712 7.370 1.00 51.81 84 SER A C 1
ATOM 658 O O . SER A 1 84 ? 2.755 17.600 7.877 1.00 51.81 84 SER A O 1
ATOM 660 N N . ASP A 1 85 ? 2.896 18.995 6.110 1.00 51.38 85 ASP A N 1
ATOM 661 C CA . ASP A 1 85 ? 3.712 18.174 5.232 1.00 51.38 85 ASP A CA 1
ATOM 662 C C . ASP A 1 85 ? 5.167 18.220 5.745 1.00 51.38 85 ASP A C 1
ATOM 664 O O . ASP A 1 85 ? 5.995 19.002 5.281 1.00 51.38 85 ASP A O 1
ATOM 668 N N . THR A 1 86 ? 5.488 17.437 6.781 1.00 49.69 86 THR A N 1
ATOM 669 C CA . THR A 1 86 ? 6.877 17.183 7.193 1.00 49.69 86 THR A CA 1
ATOM 670 C C . THR A 1 86 ? 7.352 15.889 6.557 1.00 49.69 86 THR A C 1
ATOM 672 O O . THR A 1 86 ? 7.281 14.785 7.099 1.00 49.69 86 THR A O 1
ATOM 675 N N . ASN A 1 87 ? 7.831 16.053 5.333 1.00 55.69 87 ASN A N 1
ATOM 676 C CA . ASN A 1 87 ? 8.470 15.026 4.537 1.00 55.69 87 ASN A CA 1
ATOM 677 C C . ASN A 1 87 ? 9.906 14.795 5.059 1.00 55.69 87 ASN A C 1
ATOM 679 O O . ASN A 1 87 ? 10.876 15.230 4.446 1.00 55.69 87 ASN A O 1
ATOM 683 N N . GLU A 1 88 ? 10.061 14.130 6.207 1.00 47.28 88 GLU A N 1
ATOM 684 C CA . GLU A 1 88 ? 11.368 13.656 6.695 1.00 47.28 88 GLU A CA 1
ATOM 685 C C . GLU A 1 88 ? 11.553 12.170 6.363 1.00 47.28 88 GLU A C 1
ATOM 687 O O . GLU A 1 88 ? 11.510 11.277 7.208 1.00 47.28 88 GLU A O 1
ATOM 692 N N . VAL A 1 89 ? 11.753 11.894 5.074 1.00 55.72 89 VAL A N 1
ATOM 693 C CA . VAL A 1 89 ? 12.172 10.582 4.561 1.00 55.72 89 VAL A CA 1
ATOM 694 C C . VAL A 1 89 ? 13.692 10.482 4.537 1.00 55.72 89 VAL A C 1
ATOM 696 O O . VAL A 1 89 ? 14.286 10.272 3.487 1.00 55.72 89 VAL A O 1
ATOM 699 N N . GLU A 1 90 ? 14.341 10.542 5.695 1.00 53.84 90 GLU A N 1
ATOM 700 C CA . GLU A 1 90 ? 15.705 10.032 5.826 1.00 53.84 90 GLU A CA 1
ATOM 701 C C . GLU A 1 90 ? 15.882 9.287 7.150 1.00 53.84 90 GLU A C 1
ATOM 703 O O . GLU A 1 90 ? 15.299 9.625 8.171 1.00 53.84 90 GLU A O 1
ATOM 708 N N . ASN A 1 91 ? 16.743 8.267 7.119 1.00 51.50 91 ASN A N 1
ATOM 709 C CA . ASN A 1 91 ? 17.393 7.663 8.287 1.00 51.50 91 ASN A CA 1
ATOM 710 C C . ASN A 1 91 ? 16.913 6.297 8.830 1.00 51.50 91 ASN A C 1
ATOM 712 O O . ASN A 1 91 ? 17.226 5.942 9.966 1.00 51.50 91 ASN A O 1
ATOM 716 N N . VAL A 1 92 ? 16.290 5.433 8.016 1.00 54.22 92 VAL A N 1
ATOM 717 C CA . VAL A 1 92 ? 16.182 3.992 8.374 1.00 54.22 92 VAL A CA 1
ATOM 718 C C . VAL A 1 92 ? 17.474 3.219 8.035 1.00 54.22 92 VAL A C 1
ATOM 720 O O . VAL A 1 92 ? 17.790 2.220 8.676 1.00 54.22 92 VAL A O 1
ATOM 723 N N . ALA A 1 93 ? 18.284 3.714 7.090 1.00 55.44 93 ALA A N 1
ATOM 724 C CA . ALA A 1 93 ? 19.502 3.036 6.630 1.00 55.44 93 ALA A CA 1
ATOM 725 C C . ALA A 1 93 ? 20.678 3.079 7.630 1.00 55.44 93 ALA A C 1
ATOM 727 O O . ALA A 1 93 ? 21.566 2.227 7.568 1.00 55.44 93 ALA A O 1
ATOM 728 N N . SER A 1 94 ? 20.705 4.040 8.558 1.00 55.88 94 SER A N 1
ATOM 729 C CA . SER A 1 94 ? 21.841 4.207 9.480 1.00 55.88 94 SER A CA 1
ATOM 730 C C . SER A 1 94 ? 21.817 3.212 10.641 1.00 55.88 94 SER A C 1
ATOM 732 O O . SER A 1 94 ? 22.869 2.748 11.072 1.00 55.88 94 SER A O 1
ATOM 734 N N . ARG A 1 95 ? 20.627 2.788 11.091 1.00 61.34 95 ARG A N 1
ATOM 735 C CA . ARG A 1 95 ? 20.495 1.810 12.187 1.00 61.34 95 ARG A CA 1
ATOM 736 C C . ARG A 1 95 ? 20.991 0.412 11.809 1.00 61.34 95 ARG A C 1
ATOM 738 O O . ARG A 1 95 ? 21.559 -0.274 12.650 1.00 61.34 95 ARG A O 1
ATOM 745 N N . GLU A 1 96 ? 20.820 -0.011 10.557 1.00 65.38 96 GLU A N 1
ATOM 746 C CA . GLU A 1 96 ? 21.265 -1.344 10.117 1.00 65.38 96 GLU A CA 1
ATOM 747 C C . GLU A 1 96 ? 22.796 -1.439 9.994 1.00 65.38 96 GLU A C 1
ATOM 749 O O . GLU A 1 96 ? 23.380 -2.476 10.318 1.00 65.38 96 GLU A O 1
ATOM 754 N N . LYS A 1 97 ? 23.464 -0.345 9.597 1.00 69.88 97 LYS A N 1
ATOM 755 C CA . LYS A 1 97 ? 24.934 -0.279 9.520 1.00 69.88 97 LYS A CA 1
ATOM 756 C C . LYS A 1 97 ? 25.584 -0.340 10.906 1.00 69.88 97 LYS A C 1
ATOM 758 O O . LYS A 1 97 ? 26.566 -1.062 11.071 1.00 69.88 97 LYS A O 1
ATOM 763 N N . GLU A 1 98 ? 25.007 0.351 11.892 1.00 73.38 98 GLU A N 1
ATOM 764 C CA . GLU A 1 98 ? 25.460 0.347 13.293 1.00 73.38 98 GLU A CA 1
ATOM 765 C C . GLU A 1 98 ? 25.445 -1.076 13.885 1.00 73.38 98 GLU A C 1
ATOM 767 O O . GLU A 1 98 ? 26.452 -1.560 14.409 1.00 73.38 98 GLU A O 1
ATOM 772 N N . VAL A 1 99 ? 24.327 -1.796 13.721 1.00 78.81 99 VAL A N 1
ATOM 773 C CA . VAL A 1 99 ? 24.160 -3.165 14.244 1.00 78.81 99 VAL A CA 1
ATOM 774 C C . VAL A 1 99 ? 25.138 -4.138 13.577 1.00 78.81 99 VAL A C 1
ATOM 776 O O . VAL A 1 99 ? 25.732 -4.985 14.251 1.00 78.81 99 VAL A O 1
ATOM 779 N N . MET A 1 100 ? 25.373 -3.994 12.268 1.00 80.06 100 MET A N 1
ATOM 780 C CA . MET A 1 100 ? 26.338 -4.828 11.545 1.00 80.06 100 MET A CA 1
ATOM 781 C C . MET A 1 100 ? 27.788 -4.568 11.991 1.00 80.06 100 MET A C 1
ATOM 783 O O . MET A 1 100 ? 28.580 -5.512 12.077 1.00 80.06 100 MET A O 1
ATOM 787 N N . LEU A 1 101 ? 28.146 -3.317 12.306 1.00 82.56 101 LEU A N 1
ATOM 788 C CA . LEU A 1 101 ? 29.471 -2.974 12.836 1.00 82.56 101 LEU A CA 1
ATOM 789 C C . LEU A 1 101 ? 29.703 -3.575 14.228 1.00 82.56 101 LEU A C 1
ATOM 791 O O . LEU A 1 101 ? 30.775 -4.134 14.478 1.00 82.56 101 LEU A O 1
ATOM 795 N N . MET A 1 102 ? 28.698 -3.527 15.108 1.00 78.38 102 MET A N 1
ATOM 796 C CA . MET A 1 102 ? 28.792 -4.129 16.444 1.00 78.38 102 MET A CA 1
ATOM 797 C C . MET A 1 102 ? 28.961 -5.655 16.378 1.00 78.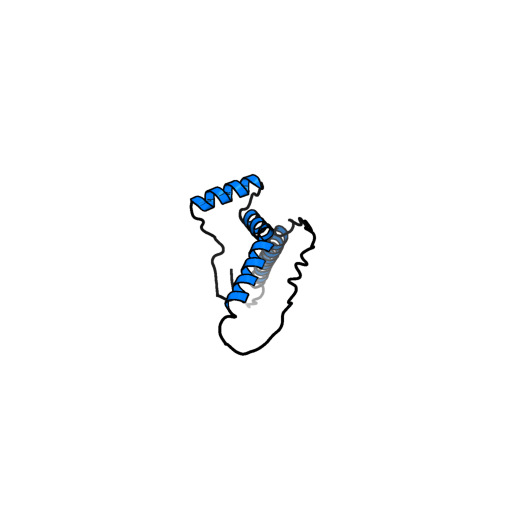38 102 MET A C 1
ATOM 799 O O . MET A 1 102 ? 29.781 -6.212 17.111 1.00 78.38 102 MET A O 1
ATOM 803 N N . MET A 1 103 ? 28.262 -6.334 15.460 1.00 79.25 103 MET A N 1
ATOM 804 C CA . MET A 1 103 ? 28.431 -7.779 15.247 1.00 79.25 103 MET A CA 1
ATOM 805 C C . MET A 1 103 ? 29.827 -8.134 14.712 1.00 79.25 103 MET A C 1
ATOM 807 O O . MET A 1 103 ? 30.443 -9.079 15.205 1.00 79.25 103 MET A O 1
ATOM 811 N N . LYS A 1 104 ? 30.371 -7.353 13.765 1.00 74.44 104 LYS A N 1
ATOM 812 C CA . LYS A 1 104 ? 31.734 -7.562 13.238 1.00 74.44 104 LYS A CA 1
ATOM 813 C C . LYS A 1 104 ? 32.818 -7.354 14.298 1.00 74.44 104 LYS A C 1
ATOM 815 O O . LYS A 1 104 ? 33.769 -8.130 14.343 1.00 74.44 104 LYS A O 1
ATOM 820 N N . LYS A 1 105 ? 32.681 -6.339 15.162 1.00 75.69 105 LYS A N 1
ATOM 821 C CA . LYS A 1 105 ? 33.632 -6.102 16.261 1.00 75.69 105 LYS A CA 1
ATOM 822 C C . LYS A 1 105 ? 33.650 -7.277 17.245 1.00 75.69 105 LYS A C 1
ATOM 824 O O . LYS A 1 105 ? 34.727 -7.729 17.616 1.00 75.69 105 LYS A O 1
ATOM 829 N N . LYS A 1 106 ? 32.474 -7.819 17.578 1.00 74.06 106 LYS A N 1
ATOM 830 C CA . LYS A 1 106 ? 32.341 -8.955 18.499 1.00 74.06 106 LYS A CA 1
ATOM 831 C C . LYS A 1 106 ? 32.980 -10.246 17.971 1.00 74.06 106 LYS A C 1
ATOM 833 O O . LYS A 1 106 ? 33.569 -10.982 18.750 1.00 74.06 106 LYS A O 1
ATOM 838 N N . MET A 1 107 ? 32.919 -10.496 16.661 1.00 69.62 107 MET A N 1
ATOM 839 C CA . MET A 1 107 ? 33.585 -11.660 16.051 1.00 69.62 107 MET A CA 1
ATOM 840 C C . MET A 1 107 ? 35.117 -11.541 16.068 1.00 69.62 107 MET A C 1
ATOM 842 O O . MET A 1 107 ? 35.809 -12.528 16.300 1.00 69.62 107 MET A O 1
ATOM 846 N N . LYS A 1 108 ? 35.652 -10.328 15.883 1.00 64.50 108 LYS A N 1
ATOM 847 C CA . LYS A 1 108 ? 37.103 -10.090 15.887 1.00 64.50 108 LYS A CA 1
ATOM 848 C C . LYS A 1 108 ? 37.723 -10.206 17.288 1.00 64.50 108 LYS A C 1
ATOM 850 O O . LYS A 1 108 ? 38.880 -10.584 17.414 1.00 64.50 108 LYS A O 1
ATOM 855 N N . GLU A 1 109 ? 36.949 -9.915 18.332 1.00 58.75 109 GLU A N 1
ATOM 856 C CA . GLU A 1 109 ? 37.374 -10.041 19.734 1.00 58.75 109 GLU A CA 1
ATOM 857 C C . GLU A 1 109 ? 37.463 -11.518 20.175 1.00 58.75 109 GLU A C 1
ATOM 859 O O . GLU A 1 109 ? 38.426 -11.911 20.835 1.00 58.75 109 GLU A O 1
ATOM 864 N N . SER A 1 110 ? 36.553 -12.377 19.690 1.00 59.22 110 SER A N 1
ATOM 865 C CA . SER A 1 110 ? 36.602 -13.828 19.944 1.00 59.22 110 SER A CA 1
ATOM 866 C C . SER A 1 110 ? 37.752 -14.565 19.233 1.00 59.22 110 SER A C 1
ATOM 868 O O . SER A 1 110 ? 38.179 -15.629 19.684 1.00 59.22 110 SER A O 1
ATOM 870 N N . GLU A 1 111 ? 38.293 -14.009 18.143 1.00 55.31 111 GLU A N 1
ATOM 871 C CA . GLU A 1 111 ? 39.489 -14.556 17.477 1.00 55.31 111 GLU A CA 1
ATOM 872 C C . GLU A 1 111 ? 40.792 -14.194 18.217 1.00 55.31 111 GLU A C 1
ATOM 874 O O . GLU A 1 111 ? 41.763 -14.943 18.149 1.00 55.31 111 GLU A O 1
ATOM 879 N N . SER A 1 112 ? 40.825 -13.091 18.979 1.00 54.00 112 SER A N 1
ATOM 880 C CA . SER A 1 112 ? 41.999 -12.724 19.791 1.00 54.00 112 SER A CA 1
ATOM 881 C C . SER A 1 112 ? 42.087 -13.448 21.140 1.00 54.00 112 SER A C 1
ATOM 883 O O . SER A 1 112 ? 43.191 -13.646 21.643 1.00 54.00 112 SER A O 1
ATOM 885 N N . GLU A 1 113 ? 40.966 -13.894 21.719 1.00 50.97 113 GLU A N 1
ATOM 886 C CA . GLU A 1 113 ? 40.978 -14.695 22.958 1.00 50.97 113 GLU A CA 1
ATOM 887 C C . GLU A 1 113 ? 41.423 -16.148 22.726 1.00 50.97 113 GLU A C 1
ATOM 889 O O . GLU A 1 113 ? 42.028 -16.762 23.604 1.00 50.97 113 GLU A O 1
ATOM 894 N N . SER A 1 114 ? 41.189 -16.696 21.531 1.00 50.19 114 SER A N 1
ATOM 895 C CA . SER A 1 114 ? 41.583 -18.070 21.185 1.00 50.19 114 SER A CA 1
ATOM 896 C C . SER A 1 114 ? 43.078 -18.220 20.865 1.00 50.19 114 SER A C 1
ATOM 898 O O . SER A 1 114 ? 43.611 -19.326 20.956 1.00 50.19 114 SER A O 1
ATOM 900 N N . ALA A 1 115 ? 43.788 -17.123 20.580 1.00 51.34 115 ALA A N 1
ATOM 901 C CA . ALA A 1 115 ? 45.233 -17.133 20.339 1.00 51.34 115 ALA A CA 1
ATOM 902 C C . ALA A 1 115 ? 46.087 -17.133 21.626 1.00 51.34 115 ALA A C 1
ATOM 904 O O . ALA A 1 115 ? 47.277 -17.433 21.555 1.00 51.34 115 ALA A O 1
ATOM 905 N N . ASN A 1 116 ? 45.513 -16.839 22.803 1.00 49.19 116 ASN A N 1
ATOM 906 C CA . ASN A 1 116 ? 46.283 -16.693 24.050 1.00 49.19 116 ASN A CA 1
ATOM 907 C C . ASN A 1 116 ? 46.264 -17.932 24.974 1.00 49.19 116 ASN A C 1
ATOM 909 O O . ASN A 1 116 ? 46.742 -17.867 26.103 1.00 49.19 116 ASN A O 1
ATOM 913 N N . VAL A 1 117 ? 45.716 -19.070 24.528 1.00 48.91 117 VAL A N 1
ATOM 914 C CA . VAL A 1 117 ? 45.569 -20.284 25.368 1.00 48.91 117 VAL A CA 1
ATOM 915 C C . VAL A 1 117 ? 46.693 -21.320 25.159 1.00 48.91 117 VAL A C 1
ATOM 917 O O . VAL A 1 117 ? 46.819 -22.259 25.942 1.00 48.91 117 VAL A O 1
ATOM 920 N N . TYR A 1 118 ? 47.601 -21.124 24.197 1.00 46.88 118 TYR A N 1
ATOM 921 C CA . TYR A 1 118 ? 48.778 -21.989 24.012 1.00 46.88 118 TYR A CA 1
ATOM 922 C C . TYR A 1 118 ? 50.080 -21.236 24.294 1.00 46.88 118 TYR A C 1
ATOM 924 O O . TYR A 1 118 ? 50.854 -20.944 23.390 1.00 46.88 118 TYR A O 1
ATOM 932 N N . GLY A 1 119 ? 50.321 -20.911 25.565 1.00 54.03 119 GLY A N 1
ATOM 933 C CA . GLY A 1 119 ? 51.527 -20.184 25.959 1.00 54.03 119 GLY A CA 1
ATOM 934 C C . GLY A 1 119 ? 51.975 -20.377 27.402 1.00 54.03 119 GLY A C 1
ATOM 935 O O . GLY A 1 119 ? 52.620 -19.485 27.934 1.00 54.03 119 GLY A O 1
ATOM 936 N N . THR A 1 120 ? 51.627 -21.474 28.084 1.00 57.34 120 THR A N 1
ATOM 937 C CA . THR A 1 120 ? 52.306 -21.858 29.342 1.00 57.34 120 THR A CA 1
ATOM 938 C C . THR A 1 120 ? 51.967 -23.293 29.729 1.00 57.34 120 THR A C 1
ATOM 940 O O . THR A 1 120 ? 50.925 -23.540 30.326 1.00 57.34 120 THR A O 1
ATOM 943 N N . LYS A 1 121 ? 52.854 -24.244 29.414 1.00 50.41 121 LYS A N 1
ATOM 944 C CA . LYS A 1 121 ? 53.072 -25.434 30.249 1.00 50.41 121 LYS A CA 1
ATOM 945 C C . LYS A 1 121 ? 54.552 -25.80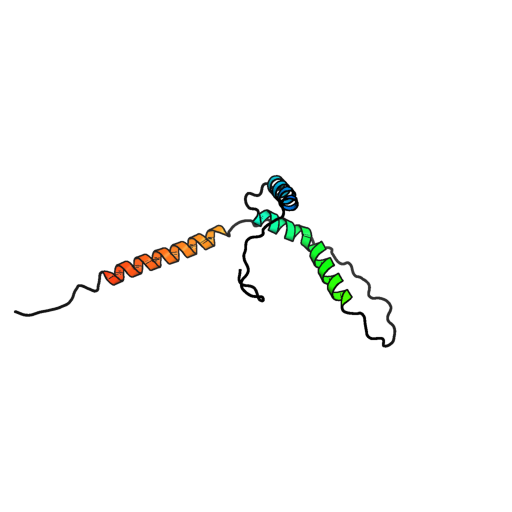2 30.220 1.00 50.41 121 LYS A C 1
ATOM 947 O O . LYS A 1 121 ? 55.041 -26.379 29.254 1.00 50.41 121 LYS A O 1
ATOM 952 N N . ASP A 1 122 ? 55.222 -25.435 31.307 1.00 48.88 122 ASP A N 1
ATOM 953 C CA . ASP A 1 122 ? 56.386 -26.116 31.865 1.00 48.88 122 ASP A CA 1
ATOM 954 C C . ASP A 1 122 ? 56.298 -27.639 31.714 1.00 48.88 122 ASP A C 1
ATOM 956 O O . ASP A 1 122 ? 55.243 -28.217 31.988 1.00 48.88 122 ASP A O 1
ATOM 960 N N . SER A 1 123 ? 57.419 -28.292 31.383 1.00 57.25 123 SER A N 1
ATOM 961 C CA . SER A 1 123 ? 57.742 -29.665 31.813 1.00 57.25 123 SER A CA 1
ATOM 962 C C . SER A 1 123 ? 59.208 -30.017 31.515 1.00 57.25 123 SER A C 1
ATOM 964 O O . SER A 1 123 ? 59.554 -30.442 30.422 1.00 57.25 123 SER A O 1
ATOM 966 N N . ARG A 1 124 ? 60.054 -29.801 32.528 1.00 48.31 124 ARG A N 1
ATOM 967 C CA . ARG A 1 124 ? 60.980 -30.780 33.132 1.00 48.31 124 ARG A CA 1
ATOM 968 C C . ARG A 1 124 ? 61.623 -31.845 32.211 1.00 48.31 124 ARG A C 1
ATOM 970 O O . ARG A 1 124 ? 60.958 -32.810 31.844 1.00 48.31 124 ARG A O 1
ATOM 977 N N . ALA A 1 125 ? 62.946 -31.752 32.045 1.00 48.84 125 ALA A N 1
ATOM 978 C CA . ALA A 1 125 ? 63.908 -32.864 32.071 1.00 48.84 125 ALA A CA 1
ATOM 979 C C . ALA A 1 125 ? 65.287 -32.320 32.471 1.00 48.84 125 ALA A C 1
ATOM 981 O O . ALA A 1 125 ? 65.675 -31.276 31.902 1.00 48.84 125 ALA A O 1
#

Mean predicted aligned error: 18.74 Å

Solvent-accessible surface area (backbone atoms only — not comparable to full-atom values): 8479 Å² total; per-residue (Å²): 80,82,48,101,90,44,81,43,82,84,78,81,87,70,55,74,74,56,42,50,59,50,50,56,50,26,61,73,71,68,51,94,45,71,67,57,47,51,51,50,50,54,62,74,39,45,65,62,52,52,56,50,56,52,52,61,60,60,69,74,75,78,87,78,93,78,84,83,90,82,82,84,79,77,81,77,80,83,78,90,72,80,89,77,84,77,86,76,90,75,73,76,71,59,61,59,54,54,56,52,50,55,54,54,54,56,55,57,53,59,57,59,62,67,67,69,75,83,78,85,80,89,79,90,134

Foldseek 3Di:
DQDPVGDDDPDDDDDPVVVVVQVVQCVVVVHPDSVVSVVVVCVVCVVVVVVVVVVVVVVPPDDDDDDDDDDDPPPPPPPPDDPPPPPPPDDPVVVVVVVVVVVVVVVVVVVVVVVPPPDDDDDDD